Protein AF-A0A7W0MYY7-F1 (afdb_monomer_lite)

Structure (mmCIF, N/CA/C/O backbone):
data_AF-A0A7W0MYY7-F1
#
_entry.id   AF-A0A7W0MYY7-F1
#
loop_
_atom_site.group_PDB
_atom_site.id
_atom_site.type_symbol
_atom_site.label_atom_id
_atom_site.label_alt_id
_atom_site.label_comp_id
_atom_site.label_asym_id
_atom_site.label_entity_id
_atom_site.label_seq_id
_atom_site.pdbx_PDB_ins_code
_atom_site.Cartn_x
_atom_site.Cartn_y
_atom_site.Cartn_z
_atom_site.occupancy
_atom_site.B_iso_or_equiv
_atom_site.auth_seq_id
_atom_site.auth_comp_id
_atom_site.auth_asym_id
_atom_site.auth_atom_id
_atom_site.pdbx_PDB_model_num
ATOM 1 N N . LEU A 1 1 ? 14.218 2.078 5.449 1.00 72.12 1 LEU A N 1
ATOM 2 C CA . LEU A 1 1 ? 12.857 2.055 4.863 1.00 72.12 1 LEU A CA 1
ATOM 3 C C . LEU A 1 1 ? 11.831 2.098 5.994 1.00 72.12 1 LEU A C 1
ATOM 5 O O . LEU A 1 1 ? 12.008 1.344 6.944 1.00 72.12 1 LEU A O 1
ATOM 9 N N . ALA A 1 2 ? 10.811 2.962 5.923 1.00 80.88 2 ALA A N 1
ATOM 10 C CA . ALA A 1 2 ? 9.812 3.125 6.992 1.00 80.88 2 ALA A CA 1
ATOM 11 C C . ALA A 1 2 ? 9.126 1.800 7.377 1.00 80.88 2 ALA A C 1
ATOM 13 O O . ALA A 1 2 ? 9.009 1.490 8.558 1.00 80.88 2 ALA A O 1
ATOM 14 N N . VAL A 1 3 ? 8.802 0.961 6.386 1.00 85.00 3 VAL A N 1
ATOM 15 C CA . VAL A 1 3 ? 8.128 -0.332 6.602 1.00 85.00 3 VAL A CA 1
ATOM 16 C C . VAL A 1 3 ? 8.920 -1.307 7.484 1.00 85.00 3 VAL A C 1
ATOM 18 O O . VAL A 1 3 ? 8.326 -2.020 8.284 1.00 85.00 3 VAL A O 1
ATOM 21 N N . ARG A 1 4 ? 10.260 -1.290 7.413 1.00 86.25 4 ARG A N 1
ATOM 22 C CA . ARG A 1 4 ? 11.117 -2.132 8.266 1.00 86.25 4 ARG A CA 1
ATOM 23 C C . ARG A 1 4 ? 11.020 -1.732 9.734 1.00 86.25 4 ARG A C 1
ATOM 25 O O . ARG A 1 4 ? 11.063 -2.595 10.594 1.00 86.25 4 ARG A O 1
ATOM 32 N N . ARG A 1 5 ? 10.903 -0.430 10.008 1.00 86.88 5 ARG A N 1
ATOM 33 C CA . ARG A 1 5 ? 10.807 0.102 11.375 1.00 86.88 5 ARG A CA 1
ATOM 34 C C . ARG A 1 5 ? 9.409 -0.073 11.960 1.00 86.88 5 ARG A C 1
ATOM 36 O O . ARG A 1 5 ? 9.297 -0.374 13.135 1.00 86.88 5 ARG A O 1
ATOM 43 N N . LEU A 1 6 ? 8.373 0.102 11.139 1.00 85.19 6 LEU A N 1
ATOM 44 C CA . LEU A 1 6 ? 6.975 0.025 11.573 1.00 85.19 6 LEU A CA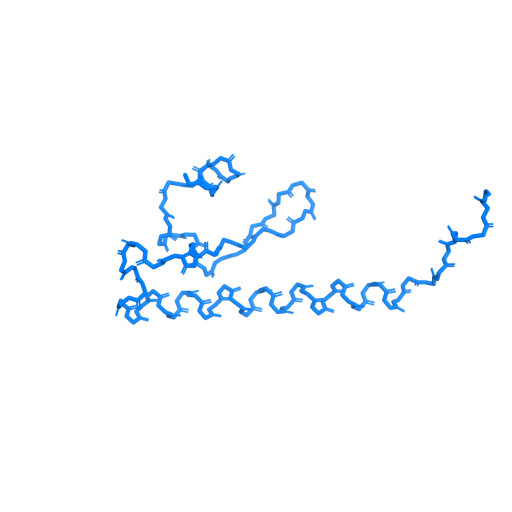 1
ATOM 45 C C . LEU A 1 6 ? 6.430 -1.405 11.655 1.00 85.19 6 LEU A C 1
ATOM 47 O O . LEU A 1 6 ? 5.685 -1.709 12.575 1.00 85.19 6 LEU A O 1
ATOM 51 N N . LEU A 1 7 ? 6.766 -2.268 10.691 1.00 85.81 7 LEU A N 1
ATOM 52 C CA . LEU A 1 7 ? 6.155 -3.598 10.549 1.00 85.81 7 LEU A CA 1
ATOM 53 C C . LEU A 1 7 ? 7.162 -4.754 10.657 1.00 85.81 7 LEU A C 1
ATOM 55 O O . LEU A 1 7 ? 6.765 -5.908 10.548 1.00 85.81 7 LEU A O 1
ATOM 59 N N . GLY A 1 8 ? 8.465 -4.479 10.787 1.00 87.38 8 GLY A N 1
ATOM 60 C CA . GLY A 1 8 ? 9.503 -5.521 10.781 1.00 87.38 8 GLY A CA 1
ATOM 61 C C . GLY A 1 8 ? 9.708 -6.213 9.424 1.00 87.38 8 GLY A C 1
ATOM 62 O O . GLY A 1 8 ? 10.469 -7.171 9.335 1.00 87.38 8 GLY A O 1
ATOM 63 N N . ILE A 1 9 ? 9.063 -5.737 8.351 1.00 84.19 9 ILE A N 1
ATOM 64 C CA . ILE A 1 9 ? 9.098 -6.388 7.032 1.00 84.19 9 ILE A CA 1
ATOM 65 C C . ILE A 1 9 ? 10.275 -5.880 6.202 1.00 84.19 9 ILE A C 1
ATOM 67 O O . ILE A 1 9 ? 10.410 -4.681 5.948 1.00 84.19 9 ILE A O 1
ATOM 71 N N . SER A 1 10 ? 11.095 -6.812 5.723 1.00 77.06 10 SER A N 1
ATOM 72 C CA . SER A 1 10 ? 12.327 -6.536 4.975 1.00 77.06 10 SER A CA 1
ATOM 73 C C . SER A 1 10 ? 12.108 -6.253 3.487 1.00 77.06 10 SER A C 1
ATOM 75 O O . SER A 1 10 ? 12.915 -5.545 2.886 1.00 77.06 10 SER A O 1
ATOM 77 N N . SER A 1 11 ? 11.029 -6.777 2.895 1.00 82.38 11 SER A N 1
ATOM 78 C CA . SER A 1 11 ? 10.779 -6.732 1.450 1.00 82.38 11 SER A CA 1
ATOM 79 C C . SER A 1 11 ? 9.607 -5.821 1.088 1.00 82.38 11 SER A C 1
ATOM 81 O O . SER A 1 11 ? 8.466 -6.043 1.492 1.00 82.38 11 SER A O 1
ATOM 83 N N . LEU A 1 12 ? 9.891 -4.802 0.269 1.00 77.44 12 LEU A N 1
ATOM 84 C CA . LEU A 1 12 ? 8.888 -3.892 -0.290 1.00 77.44 12 LEU A CA 1
ATOM 85 C C . LEU A 1 12 ? 7.871 -4.654 -1.160 1.00 77.44 12 LEU A C 1
ATOM 87 O O . LEU A 1 12 ? 6.664 -4.436 -1.076 1.00 77.44 12 LEU A O 1
ATOM 91 N N . THR A 1 13 ? 8.363 -5.581 -1.983 1.00 85.44 13 THR A N 1
ATOM 92 C CA . THR A 1 13 ? 7.531 -6.361 -2.904 1.00 85.44 13 THR A CA 1
ATOM 93 C C . THR A 1 13 ? 6.542 -7.248 -2.155 1.00 85.44 13 THR A C 1
ATOM 95 O O . THR A 1 13 ? 5.407 -7.412 -2.599 1.00 85.44 13 THR A O 1
ATOM 98 N N . GLU A 1 14 ? 6.932 -7.797 -1.007 1.00 87.00 14 GLU A N 1
ATOM 99 C CA . GLU A 1 14 ? 6.075 -8.682 -0.215 1.00 87.00 14 GLU A CA 1
ATOM 100 C C . GLU A 1 14 ? 4.962 -7.952 0.539 1.00 87.00 14 GLU A C 1
ATOM 102 O O . GLU A 1 14 ? 3.945 -8.585 0.844 1.00 87.00 14 GLU A O 1
ATOM 107 N N . CYS A 1 15 ? 5.135 -6.660 0.838 1.00 91.69 15 CYS A N 1
ATOM 108 C CA . CYS A 1 15 ? 4.190 -5.890 1.647 1.00 91.69 15 CYS A CA 1
ATOM 109 C C . CYS A 1 15 ? 3.282 -4.952 0.843 1.00 91.69 15 CYS A C 1
ATOM 111 O O . CYS A 1 15 ? 2.136 -4.745 1.242 1.00 91.69 15 CYS A O 1
ATOM 113 N N . ILE A 1 16 ? 3.734 -4.411 -0.296 1.00 94.38 16 ILE A N 1
ATOM 114 C CA . ILE A 1 16 ? 2.874 -3.556 -1.127 1.00 94.38 16 ILE A CA 1
ATOM 115 C C . ILE A 1 16 ? 1.720 -4.386 -1.704 1.00 94.38 16 ILE A C 1
ATOM 117 O O . ILE A 1 16 ? 1.920 -5.443 -2.308 1.00 94.38 16 ILE A O 1
ATOM 121 N N . GLY A 1 17 ? 0.504 -3.857 -1.549 1.00 95.56 17 GLY A N 1
ATOM 122 C CA . GLY A 1 17 ? -0.743 -4.502 -1.962 1.00 95.56 17 GLY A CA 1
ATOM 123 C C . GLY A 1 17 ? -1.433 -5.292 -0.848 1.00 95.56 17 GLY A C 1
ATOM 124 O O . GLY A 1 17 ? -2.401 -5.991 -1.132 1.00 95.56 17 GLY A O 1
ATOM 125 N N . LYS A 1 18 ? -0.940 -5.189 0.391 1.00 94.62 18 LYS A N 1
ATOM 126 C CA . LYS A 1 18 ? -1.549 -5.733 1.610 1.00 94.62 18 LYS A CA 1
ATOM 127 C C . LYS A 1 18 ? -1.885 -4.600 2.585 1.00 94.62 18 LYS A C 1
ATOM 129 O O . LYS A 1 18 ? -1.344 -3.500 2.474 1.00 94.62 18 LYS A O 1
ATOM 134 N N . SER A 1 19 ? -2.738 -4.897 3.558 1.00 94.94 19 SER A N 1
ATOM 135 C CA . SER A 1 19 ? -3.022 -4.046 4.717 1.00 94.94 19 SER A CA 1
ATOM 136 C C . SER A 1 19 ? -2.647 -4.776 6.003 1.00 94.94 19 SER A C 1
ATOM 138 O O . SER A 1 19 ? -2.794 -5.995 6.088 1.00 94.94 19 SER A O 1
ATOM 140 N N . TYR A 1 20 ? -2.203 -4.029 7.005 1.00 94.69 20 TYR A N 1
ATOM 141 C CA . TYR A 1 20 ? -1.799 -4.546 8.311 1.00 94.69 20 TYR A CA 1
ATOM 142 C C . TYR A 1 20 ? -2.547 -3.803 9.412 1.00 94.69 20 TYR A C 1
ATOM 144 O O . TYR A 1 20 ? -2.924 -2.651 9.219 1.00 94.69 20 TYR A O 1
ATOM 152 N N . VAL A 1 21 ? -2.735 -4.442 10.563 1.00 94.38 21 VAL A N 1
ATOM 153 C CA . VAL A 1 21 ? -3.242 -3.780 11.771 1.00 94.38 21 VAL A CA 1
ATOM 154 C C . VAL A 1 21 ? -2.058 -3.519 12.694 1.00 94.38 21 VAL A C 1
ATOM 156 O O . VAL A 1 21 ? -1.302 -4.442 12.994 1.00 94.38 21 VAL A O 1
ATOM 159 N N . LEU A 1 22 ? -1.889 -2.278 13.143 1.00 93.75 22 LEU A N 1
ATOM 160 C CA . LEU A 1 22 ? -0.861 -1.887 14.105 1.00 93.75 22 LEU A CA 1
ATOM 161 C C . LEU A 1 22 ? -1.454 -0.877 15.087 1.00 93.75 22 LEU A C 1
ATOM 163 O O . LEU A 1 22 ? -1.886 0.195 14.676 1.00 93.75 22 LEU A O 1
ATOM 167 N N . GLY A 1 23 ? -1.487 -1.220 16.377 1.00 92.62 23 GLY A N 1
ATOM 168 C CA . GLY A 1 23 ? -2.005 -0.320 17.417 1.00 92.62 23 GLY A CA 1
ATOM 169 C C . GLY A 1 23 ? -3.453 0.131 17.185 1.00 92.62 23 GLY A C 1
ATOM 170 O O . GLY A 1 23 ? -3.780 1.278 17.455 1.00 92.62 23 GLY A O 1
ATOM 171 N N . GLY A 1 24 ? -4.299 -0.737 16.618 1.00 92.06 24 GLY A N 1
ATOM 172 C CA . GLY A 1 24 ? -5.689 -0.409 16.270 1.00 92.06 24 GLY A CA 1
ATOM 173 C C . GLY A 1 24 ? -5.867 0.365 14.957 1.00 92.06 24 GLY A C 1
ATOM 174 O O . GLY A 1 24 ? -6.995 0.518 14.502 1.00 92.06 24 GLY A O 1
ATOM 175 N N . ALA A 1 25 ? -4.784 0.793 14.304 1.00 92.56 25 ALA A N 1
ATOM 176 C CA . ALA A 1 25 ? -4.831 1.485 13.019 1.00 92.56 25 ALA A CA 1
ATOM 177 C C . ALA A 1 25 ? -4.546 0.543 11.839 1.00 92.56 25 ALA A C 1
ATOM 179 O O . ALA A 1 25 ? -3.774 -0.415 11.952 1.00 92.56 25 ALA A O 1
ATOM 180 N N . ILE A 1 26 ? -5.129 0.854 10.678 1.00 95.69 26 ILE A N 1
ATOM 181 C CA . ILE A 1 26 ? -4.809 0.181 9.417 1.00 95.69 26 ILE A CA 1
ATOM 182 C C . ILE A 1 26 ? -3.576 0.829 8.782 1.00 95.69 26 ILE A C 1
ATOM 184 O O . ILE A 1 26 ? -3.566 2.014 8.457 1.00 95.69 26 ILE A O 1
ATOM 188 N N . VAL A 1 27 ? -2.534 0.029 8.560 1.00 95.69 27 VAL A N 1
ATOM 189 C CA . VAL A 1 27 ? -1.289 0.430 7.897 1.00 95.69 27 VAL A CA 1
ATOM 190 C C . VAL A 1 27 ? -1.262 -0.121 6.478 1.00 95.69 27 VAL A C 1
ATOM 192 O O . VAL A 1 27 ? -1.375 -1.330 6.258 1.00 95.69 27 VAL A O 1
ATOM 195 N N . ILE A 1 28 ? -1.057 0.769 5.506 1.00 96.06 28 ILE A N 1
ATOM 196 C CA . ILE A 1 28 ? -0.985 0.435 4.079 1.00 96.06 28 ILE A CA 1
ATOM 197 C C . ILE A 1 28 ? 0.378 0.879 3.539 1.00 96.06 28 ILE A C 1
ATOM 199 O O . ILE A 1 28 ? 0.607 2.076 3.356 1.00 96.06 28 ILE A O 1
ATOM 203 N N . PRO A 1 29 ? 1.308 -0.059 3.287 1.00 94.88 29 PRO A N 1
ATOM 204 C CA . PRO A 1 29 ? 2.607 0.274 2.720 1.00 94.88 29 PRO A CA 1
ATOM 205 C C . PRO A 1 29 ? 2.483 0.791 1.284 1.00 94.88 29 PRO A C 1
ATOM 207 O O . PRO A 1 29 ? 1.865 0.154 0.428 1.00 94.88 29 PRO A O 1
ATOM 210 N N . LEU A 1 30 ? 3.141 1.917 1.008 1.00 94.06 30 LEU A N 1
ATOM 211 C CA . LEU A 1 30 ? 3.250 2.509 -0.323 1.00 94.06 30 LEU A CA 1
ATOM 212 C C . LEU A 1 30 ? 4.726 2.635 -0.733 1.00 94.06 30 LEU A C 1
ATOM 214 O O . LEU A 1 30 ? 5.595 2.805 0.131 1.00 94.06 30 LEU A O 1
ATOM 218 N N . PRO A 1 31 ? 5.038 2.542 -2.039 1.00 91.94 31 PRO A N 1
ATOM 219 C CA . PRO A 1 31 ? 6.376 2.833 -2.525 1.00 91.94 31 PRO A CA 1
ATOM 220 C C . PRO A 1 31 ? 6.682 4.322 -2.329 1.00 91.94 31 PRO A C 1
ATOM 222 O O . PRO A 1 31 ? 5.793 5.170 -2.401 1.00 91.94 31 PRO A O 1
ATOM 225 N N . HIS A 1 32 ? 7.953 4.648 -2.102 1.00 89.06 32 HIS A N 1
ATOM 226 C CA . HIS A 1 32 ? 8.374 6.044 -2.013 1.00 89.06 32 HIS A CA 1
ATOM 227 C C . HIS A 1 32 ? 8.186 6.750 -3.374 1.00 89.06 32 HIS A C 1
ATOM 229 O O . HIS A 1 32 ? 8.556 6.166 -4.398 1.00 89.06 32 HIS A O 1
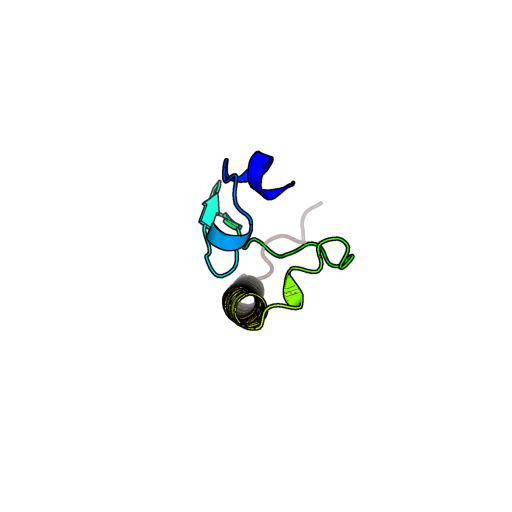ATOM 235 N N . PRO A 1 33 ? 7.666 7.993 -3.421 1.00 86.81 33 PRO A N 1
ATOM 236 C CA . PRO A 1 33 ? 7.310 8.655 -4.680 1.00 86.81 33 PRO A CA 1
ATOM 237 C C . PRO A 1 33 ? 8.515 9.105 -5.521 1.00 86.81 33 PRO A C 1
ATOM 239 O O . PRO A 1 33 ? 8.348 9.417 -6.693 1.00 86.81 33 PRO A O 1
ATOM 242 N N . SER A 1 34 ? 9.732 9.117 -4.964 1.00 88.12 34 SER A N 1
ATOM 243 C CA . SER A 1 34 ? 10.928 9.640 -5.651 1.00 88.12 34 SER A CA 1
ATOM 244 C C . SER A 1 34 ? 11.403 8.843 -6.873 1.00 88.12 34 SER A C 1
ATOM 246 O O . SER A 1 34 ? 12.302 9.302 -7.567 1.00 88.12 34 SER A O 1
ATOM 248 N N . GLY A 1 35 ? 10.893 7.633 -7.118 1.00 81.25 35 GLY A N 1
ATOM 249 C CA . GLY A 1 35 ? 11.246 6.836 -8.303 1.00 81.25 35 GLY A CA 1
ATOM 250 C C . GLY A 1 35 ? 12.668 6.249 -8.338 1.00 81.25 35 GLY A C 1
ATOM 251 O O . GLY A 1 35 ? 12.975 5.488 -9.252 1.00 81.25 35 GLY A O 1
ATOM 252 N N . ALA A 1 36 ? 13.510 6.513 -7.332 1.00 86.69 36 ALA A N 1
ATOM 253 C CA . ALA A 1 36 ? 14.939 6.168 -7.330 1.00 86.69 36 ALA A CA 1
ATOM 254 C C . ALA A 1 36 ? 15.272 4.675 -7.550 1.00 86.69 36 ALA A C 1
ATOM 256 O O . ALA A 1 36 ? 16.382 4.349 -7.952 1.00 86.69 36 ALA A O 1
ATOM 257 N N . SER A 1 37 ? 14.338 3.757 -7.283 1.00 85.94 37 SER A N 1
ATOM 258 C CA . SER A 1 37 ? 14.560 2.309 -7.406 1.00 85.94 37 SER A CA 1
ATOM 259 C C . SER A 1 37 ? 14.125 1.701 -8.742 1.00 85.94 37 SER A C 1
ATOM 261 O O . SER A 1 37 ? 14.329 0.507 -8.943 1.00 85.94 37 SER A O 1
ATOM 263 N N . GLY A 1 38 ? 13.440 2.451 -9.617 1.00 89.25 38 GLY A N 1
ATOM 264 C CA . GLY A 1 38 ? 12.832 1.898 -10.837 1.00 89.25 38 GLY A CA 1
ATOM 265 C C . GLY A 1 38 ? 11.767 0.816 -10.587 1.00 89.25 38 GLY A C 1
ATOM 266 O O . GLY A 1 38 ? 11.301 0.181 -11.528 1.00 89.25 38 GLY A O 1
ATOM 267 N N . TRP A 1 39 ? 11.346 0.596 -9.335 1.00 91.88 39 TRP A N 1
ATOM 268 C CA . TRP A 1 39 ? 10.484 -0.525 -8.936 1.00 91.88 39 TRP A CA 1
ATOM 269 C C . TRP A 1 39 ? 9.144 -0.554 -9.691 1.00 91.88 39 TRP A C 1
ATOM 271 O O . TRP A 1 39 ? 8.629 -1.628 -9.992 1.00 91.88 39 TRP A O 1
ATOM 281 N N . LEU A 1 40 ? 8.607 0.617 -10.056 1.00 93.12 40 LEU A N 1
ATOM 282 C CA . LEU A 1 40 ? 7.359 0.759 -10.820 1.00 93.12 40 LEU A CA 1
ATOM 283 C C . LEU A 1 40 ? 7.504 0.503 -12.332 1.00 93.12 40 LEU A C 1
ATOM 285 O O . LEU A 1 40 ? 6.488 0.449 -13.035 1.00 93.12 40 LEU A O 1
ATOM 289 N N . ASN A 1 41 ? 8.722 0.305 -12.843 1.00 94.50 41 ASN A N 1
ATOM 290 C CA . ASN A 1 41 ? 8.940 -0.056 -14.247 1.00 94.50 41 ASN A CA 1
ATOM 291 C C . ASN A 1 41 ? 8.378 -1.458 -14.546 1.00 94.50 41 ASN A C 1
ATOM 293 O O . ASN A 1 41 ? 7.838 -1.696 -15.628 1.00 94.50 41 ASN A O 1
ATOM 297 N N . ASP A 1 42 ? 8.383 -2.353 -13.555 1.00 95.19 42 ASP A N 1
ATOM 298 C CA . ASP A 1 42 ? 7.722 -3.656 -13.632 1.00 95.19 42 ASP A CA 1
ATOM 299 C C . ASP A 1 42 ? 6.189 -3.513 -13.524 1.00 95.19 42 ASP A C 1
ATOM 301 O O . ASP A 1 42 ? 5.638 -2.915 -12.592 1.00 95.19 42 ASP A O 1
ATOM 305 N N . ARG A 1 43 ? 5.471 -4.107 -14.484 1.00 96.81 43 ARG A N 1
ATOM 306 C CA . ARG A 1 43 ? 4.001 -4.136 -14.525 1.00 96.81 43 ARG A CA 1
ATOM 307 C C . ARG A 1 43 ? 3.386 -4.821 -13.305 1.00 96.81 43 ARG A C 1
ATOM 309 O O . ARG A 1 43 ? 2.348 -4.370 -12.819 1.00 96.81 43 ARG A O 1
ATOM 316 N N . THR A 1 44 ? 4.016 -5.869 -12.791 1.00 95.94 44 THR A N 1
ATOM 317 C CA . THR A 1 44 ? 3.579 -6.597 -11.593 1.00 95.94 44 THR A CA 1
ATOM 318 C C . THR A 1 44 ? 3.573 -5.676 -10.380 1.00 95.94 44 THR A C 1
ATOM 320 O O . THR A 1 44 ? 2.631 -5.676 -9.586 1.00 95.94 44 THR A O 1
ATOM 323 N N . ASN A 1 45 ? 4.584 -4.821 -10.269 1.00 95.06 45 ASN A N 1
ATOM 324 C CA . ASN A 1 45 ? 4.714 -3.864 -9.178 1.00 95.06 45 ASN A CA 1
ATOM 325 C C . ASN A 1 45 ? 3.696 -2.721 -9.285 1.00 95.06 45 ASN A C 1
ATOM 327 O O . ASN A 1 45 ? 3.126 -2.309 -8.273 1.00 95.06 45 ASN A O 1
ATOM 331 N N . ARG A 1 46 ? 3.351 -2.286 -10.504 1.00 95.75 46 ARG A N 1
ATOM 332 C CA . ARG A 1 46 ? 2.210 -1.374 -10.714 1.00 95.75 46 ARG A CA 1
ATOM 333 C C . ARG A 1 46 ? 0.881 -2.001 -10.291 1.00 95.75 46 ARG A C 1
ATOM 335 O O . ARG A 1 46 ? 0.067 -1.329 -9.665 1.00 95.75 46 ARG A O 1
ATOM 342 N N . ALA A 1 47 ? 0.673 -3.291 -10.561 1.00 97.38 47 ALA A N 1
ATOM 343 C CA . ALA A 1 47 ? -0.523 -3.998 -10.100 1.00 97.38 47 ALA A CA 1
ATOM 344 C C . ALA A 1 47 ? -0.581 -4.099 -8.562 1.00 97.38 47 ALA A C 1
ATOM 346 O O . ALA A 1 47 ? -1.646 -3.910 -7.972 1.00 97.38 47 ALA A O 1
ATOM 347 N N . ARG A 1 48 ? 0.560 -4.332 -7.896 1.00 96.38 48 ARG A N 1
ATOM 348 C CA . ARG A 1 48 ? 0.666 -4.286 -6.424 1.00 96.38 48 ARG A CA 1
ATOM 349 C C . ARG A 1 48 ? 0.310 -2.903 -5.874 1.00 96.38 48 ARG A C 1
ATOM 351 O O . ARG A 1 48 ? -0.467 -2.818 -4.925 1.00 96.38 48 ARG A O 1
ATOM 358 N N . LEU A 1 49 ? 0.819 -1.832 -6.489 1.00 96.31 49 LEU A N 1
ATOM 359 C CA . LEU A 1 49 ? 0.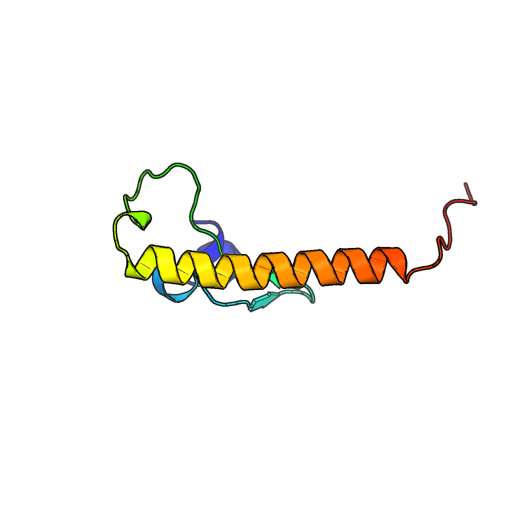462 -0.459 -6.122 1.00 96.31 49 LEU A CA 1
ATOM 360 C C . LEU A 1 49 ? -1.044 -0.208 -6.280 1.00 96.31 49 LEU A C 1
ATOM 362 O O . LEU A 1 49 ? -1.662 0.332 -5.368 1.00 96.31 49 LEU A O 1
ATOM 366 N N . GLY A 1 50 ? -1.648 -0.654 -7.384 1.00 97.62 50 GLY A N 1
ATOM 367 C CA . GLY A 1 50 ? -3.094 -0.548 -7.596 1.00 97.62 50 GLY A CA 1
ATOM 368 C C . GLY A 1 50 ? -3.900 -1.147 -6.439 1.00 97.62 50 GLY A C 1
ATOM 369 O O . GLY A 1 50 ? -4.774 -0.480 -5.891 1.00 97.62 50 GLY A O 1
ATOM 370 N N . LYS A 1 51 ? -3.540 -2.356 -5.988 1.00 97.75 51 LYS A N 1
ATOM 371 C CA . LYS A 1 51 ? -4.165 -2.995 -4.814 1.00 97.75 51 LYS A CA 1
ATOM 372 C C . LYS A 1 51 ? -3.989 -2.170 -3.537 1.00 97.75 51 LYS A C 1
ATOM 374 O O . LYS A 1 51 ? -4.952 -1.981 -2.798 1.00 97.75 51 LYS A O 1
ATOM 379 N N . ALA A 1 52 ? -2.787 -1.644 -3.289 1.00 97.12 52 ALA A N 1
ATOM 380 C CA . ALA A 1 52 ? -2.523 -0.806 -2.118 1.00 97.12 52 ALA A CA 1
ATOM 381 C C . ALA A 1 52 ? -3.398 0.461 -2.113 1.00 97.12 52 ALA A C 1
ATOM 383 O O . ALA A 1 52 ? -3.970 0.817 -1.085 1.00 97.12 52 ALA A O 1
ATOM 384 N N . LEU A 1 53 ? -3.574 1.104 -3.271 1.00 97.69 53 LEU A N 1
ATOM 385 C CA . LEU A 1 53 ? -4.429 2.285 -3.405 1.00 97.69 53 LEU A CA 1
ATOM 386 C C . LEU A 1 53 ? -5.916 1.962 -3.228 1.00 97.69 53 LEU A C 1
ATOM 388 O O . LEU A 1 53 ? -6.646 2.779 -2.670 1.00 97.69 53 LEU A O 1
ATOM 392 N N . THR A 1 54 ? -6.370 0.778 -3.645 1.00 98.25 54 THR A N 1
ATOM 393 C CA . THR A 1 54 ? -7.731 0.310 -3.344 1.00 98.25 54 THR A CA 1
ATOM 394 C C . THR A 1 54 ? -7.957 0.202 -1.838 1.00 98.25 54 THR A C 1
ATOM 396 O O . THR A 1 54 ? -8.974 0.693 -1.349 1.00 98.25 54 THR A O 1
ATOM 399 N N . HIS A 1 55 ? -7.005 -0.365 -1.088 1.00 97.38 55 HIS A N 1
ATOM 400 C CA . HIS A 1 55 ? -7.077 -0.369 0.376 1.00 97.38 55 HIS A CA 1
ATOM 401 C C . HIS A 1 55 ? -7.116 1.058 0.931 1.00 97.38 55 HIS A C 1
ATOM 403 O O . HIS A 1 55 ? -8.003 1.369 1.718 1.00 97.38 55 HIS A O 1
ATOM 409 N N . ALA A 1 56 ? -6.234 1.949 0.466 1.00 96.75 56 ALA A N 1
ATOM 410 C CA . ALA A 1 56 ? -6.142 3.314 0.992 1.00 96.75 56 ALA A CA 1
ATOM 411 C C . ALA A 1 56 ? -7.437 4.105 0.779 1.00 96.75 56 ALA A C 1
ATOM 413 O O . ALA A 1 56 ? -7.946 4.720 1.710 1.00 96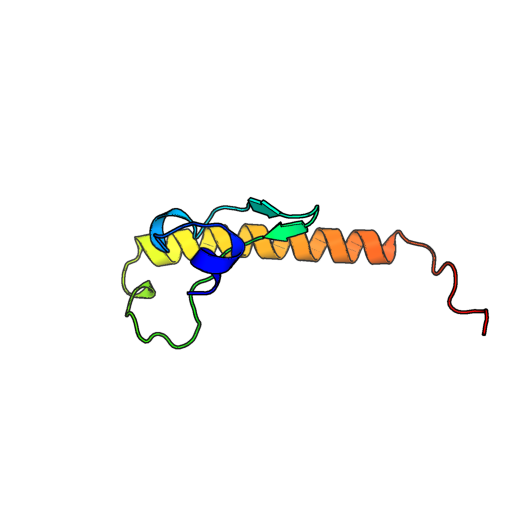.75 56 ALA A O 1
ATOM 414 N N . ARG A 1 57 ? -8.021 4.028 -0.421 1.00 97.94 57 ARG A N 1
ATOM 415 C CA . ARG A 1 57 ? -9.317 4.654 -0.724 1.00 97.94 57 ARG A CA 1
ATOM 416 C C . ARG A 1 57 ? -10.431 4.121 0.171 1.00 97.94 57 ARG A C 1
ATOM 418 O O . ARG A 1 57 ? -11.256 4.900 0.635 1.00 97.94 57 ARG A O 1
ATOM 425 N N . ARG A 1 58 ? -10.443 2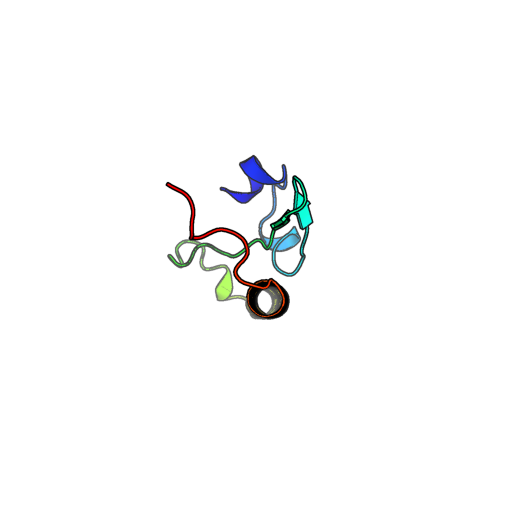.810 0.430 1.00 96.94 58 ARG A N 1
ATOM 426 C CA . ARG A 1 58 ? -11.431 2.181 1.309 1.00 96.94 58 ARG A CA 1
ATOM 427 C C . ARG A 1 58 ? -11.281 2.653 2.757 1.00 96.94 58 ARG A C 1
ATOM 429 O O . ARG A 1 58 ? -12.296 2.834 3.415 1.00 96.94 58 ARG A O 1
ATOM 436 N N . GLU A 1 59 ? -10.063 2.823 3.270 1.00 96.00 59 GLU A N 1
ATOM 437 C CA . GLU A 1 59 ? -9.848 3.356 4.627 1.00 96.00 59 GLU A CA 1
ATOM 438 C C . GLU A 1 59 ? -10.263 4.820 4.724 1.00 96.00 59 GLU A C 1
ATOM 440 O O . GLU A 1 59 ? -11.043 5.167 5.601 1.00 96.00 59 GLU A O 1
ATOM 445 N N . LEU A 1 60 ? -9.831 5.652 3.773 1.00 95.31 60 LEU A N 1
ATOM 446 C CA . LEU A 1 60 ? -10.190 7.071 3.733 1.00 95.31 60 LEU A CA 1
ATOM 447 C C . LEU A 1 60 ? -11.709 7.278 3.694 1.00 95.31 60 LEU A C 1
ATOM 449 O O . LEU A 1 60 ? -12.226 8.134 4.403 1.00 95.31 60 LEU A O 1
ATOM 453 N N . ALA A 1 61 ? -12.429 6.474 2.907 1.00 96.06 61 ALA A N 1
ATOM 454 C CA . ALA A 1 61 ? -13.887 6.531 2.855 1.00 96.06 61 ALA A CA 1
ATOM 455 C C . ALA A 1 61 ? -14.543 6.120 4.182 1.00 96.06 61 ALA A C 1
ATOM 457 O O . ALA A 1 61 ? -15.548 6.712 4.563 1.00 96.06 61 ALA A O 1
ATOM 458 N N . ARG A 1 62 ? -13.983 5.132 4.895 1.00 93.75 62 ARG A N 1
ATOM 459 C CA . ARG A 1 62 ? -14.503 4.721 6.207 1.00 93.75 62 ARG A CA 1
ATOM 460 C C . ARG A 1 62 ? -14.271 5.786 7.264 1.00 93.75 62 ARG A C 1
ATOM 462 O O . ARG A 1 62 ? -15.218 6.150 7.939 1.00 93.75 62 ARG A O 1
ATOM 469 N N . THR A 1 63 ? -13.068 6.348 7.339 1.00 92.50 63 THR A N 1
ATOM 470 C CA . THR A 1 63 ? -12.776 7.437 8.278 1.00 92.50 63 THR A CA 1
ATOM 471 C C . THR A 1 63 ? -13.630 8.670 7.991 1.00 92.50 63 THR A C 1
ATOM 473 O O . THR A 1 63 ? -14.162 9.263 8.917 1.00 92.50 63 THR A O 1
ATOM 476 N N . ALA A 1 64 ? -13.841 9.027 6.720 1.00 91.12 64 ALA A N 1
ATOM 477 C CA . ALA A 1 64 ? -14.747 10.121 6.369 1.00 91.12 64 ALA A CA 1
ATOM 478 C C . ALA A 1 64 ? -16.205 9.839 6.782 1.00 91.12 64 ALA A C 1
ATOM 480 O O . ALA A 1 64 ? -16.904 10.753 7.216 1.00 91.12 64 ALA A O 1
ATOM 481 N N . ALA A 1 65 ? -16.661 8.587 6.664 1.00 87.81 65 ALA A N 1
ATOM 482 C CA . ALA A 1 65 ? -17.991 8.183 7.109 1.00 87.81 65 ALA A CA 1
ATOM 483 C C . ALA A 1 65 ? -18.119 8.214 8.642 1.00 87.81 65 ALA A C 1
ATOM 485 O O . ALA A 1 65 ? -19.110 8.738 9.145 1.00 87.81 65 ALA A O 1
ATOM 486 N N . ASP A 1 66 ? -17.113 7.731 9.373 1.00 85.88 66 ASP A N 1
ATOM 487 C CA . ASP A 1 66 ? -17.081 7.764 10.840 1.00 85.88 66 ASP A CA 1
ATOM 488 C C . ASP A 1 66 ? -17.089 9.208 11.369 1.00 85.88 66 ASP A C 1
ATOM 490 O O . ASP A 1 66 ? -17.857 9.521 12.275 1.00 85.88 66 ASP A O 1
ATOM 494 N N . GLU A 1 67 ? -16.328 10.120 10.751 1.00 78.88 67 GLU A N 1
ATOM 495 C CA . GLU A 1 67 ? -16.359 11.558 11.074 1.00 78.88 67 GLU A CA 1
ATOM 496 C C . GLU A 1 67 ? -17.744 12.177 10.826 1.00 78.88 67 GLU A C 1
ATOM 498 O O . GLU A 1 67 ? -18.193 13.021 11.594 1.00 78.88 67 GLU A O 1
ATOM 503 N N . SER A 1 68 ? -18.453 11.745 9.776 1.00 69.00 68 SER A N 1
ATOM 504 C CA . SER A 1 68 ? -19.810 12.230 9.480 1.00 69.00 68 SER A CA 1
ATOM 505 C C . SER A 1 68 ? -20.903 11.612 10.362 1.00 69.00 68 SER A C 1
ATOM 507 O O . SER A 1 68 ? -21.972 12.201 10.519 1.00 69.00 68 SER A O 1
ATOM 509 N N . ALA A 1 69 ? -20.649 10.425 10.919 1.00 65.75 69 ALA A N 1
ATOM 510 C CA . ALA A 1 69 ? -21.557 9.707 11.808 1.00 65.75 69 ALA A CA 1
ATOM 511 C C . ALA A 1 69 ? -21.339 10.068 13.285 1.00 65.75 69 ALA A C 1
ATOM 513 O O . ALA A 1 69 ? -22.234 9.851 14.103 1.00 65.75 69 ALA A O 1
ATOM 514 N N . SER A 1 70 ? -20.178 10.632 13.626 1.00 48.12 70 SER A N 1
ATOM 515 C CA . SER A 1 70 ? -19.927 11.229 14.930 1.00 48.12 70 SER A CA 1
ATOM 516 C C . SER A 1 70 ? -20.691 12.558 15.010 1.00 48.12 70 SER A C 1
ATOM 518 O O . SER A 1 70 ? -20.341 13.502 14.295 1.00 48.12 70 SER A O 1
ATOM 520 N N . PRO A 1 71 ? -21.751 12.690 15.836 1.00 51.94 71 PRO A N 1
ATOM 521 C CA . PRO A 1 71 ? -22.265 14.018 16.135 1.00 51.94 71 PRO A CA 1
ATOM 522 C C . PRO A 1 71 ? -21.102 14.808 16.730 1.00 51.94 71 PRO A C 1
ATOM 524 O O . PRO A 1 71 ? -20.305 14.239 17.472 1.00 51.94 71 PRO A O 1
ATOM 527 N N . ALA A 1 72 ? -20.993 16.091 16.391 1.00 54.31 72 ALA A N 1
ATOM 528 C CA . ALA A 1 72 ? -20.021 17.030 16.941 1.00 54.31 72 ALA A CA 1
ATOM 529 C C . ALA A 1 72 ? -20.184 17.182 18.470 1.00 54.31 72 ALA A C 1
ATOM 531 O O . ALA A 1 72 ? -20.597 18.223 18.976 1.00 54.31 72 ALA A O 1
ATOM 532 N N . ALA A 1 73 ? -19.902 16.118 19.210 1.00 52.91 73 ALA A N 1
ATOM 533 C CA . ALA A 1 73 ? -19.795 16.095 20.640 1.00 52.91 73 ALA A CA 1
ATOM 534 C C . ALA A 1 73 ? -18.479 16.797 20.964 1.00 52.91 73 ALA A C 1
ATOM 536 O O . ALA A 1 73 ? -17.398 16.331 20.608 1.00 52.91 73 ALA A O 1
ATOM 537 N N . ASP A 1 74 ? -18.614 17.928 21.646 1.00 50.88 74 ASP A N 1
ATOM 538 C CA . ASP A 1 74 ? -17.557 18.527 22.453 1.00 50.88 74 ASP A CA 1
ATOM 539 C C . ASP A 1 74 ? -16.552 19.463 21.756 1.00 50.88 74 ASP A C 1
ATOM 541 O O . ASP A 1 74 ? -15.348 19.439 21.996 1.00 50.88 74 ASP A O 1
ATOM 545 N N . ARG A 1 75 ? -17.056 20.400 20.941 1.00 54.22 75 ARG A N 1
ATOM 546 C CA . ARG A 1 75 ? -16.349 21.672 20.657 1.00 54.22 75 ARG A CA 1
ATOM 547 C C . ARG A 1 75 ? -16.992 22.888 21.334 1.00 54.22 75 ARG A C 1
ATOM 549 O O . ARG A 1 75 ? -16.885 24.007 20.844 1.00 54.22 75 ARG A O 1
ATOM 556 N N . ALA A 1 76 ? -17.650 22.664 22.469 1.00 49.97 76 ALA A N 1
ATOM 557 C CA . ALA A 1 76 ? -18.216 23.711 23.311 1.00 49.97 76 ALA A CA 1
ATOM 558 C C . ALA A 1 76 ? -17.942 23.408 24.789 1.00 49.97 76 ALA A C 1
ATOM 560 O O . ALA A 1 76 ? -18.866 23.125 25.539 1.00 49.97 76 ALA A O 1
ATOM 561 N N . SER A 1 77 ? -16.671 23.434 25.193 1.00 46.50 77 SER A N 1
ATOM 562 C CA . SER A 1 77 ? -16.240 23.672 26.578 1.00 46.50 77 SER A CA 1
ATOM 563 C C . SER A 1 77 ? -14.723 23.838 26.602 1.00 46.50 77 SER A C 1
ATOM 565 O O . SER A 1 77 ? -13.998 22.847 26.635 1.00 46.50 77 SER A O 1
ATOM 567 N N . LEU A 1 78 ? -14.270 25.090 26.498 1.00 46.91 78 LEU A N 1
ATOM 568 C CA . LEU A 1 78 ? -13.190 25.729 27.268 1.00 46.91 78 LEU A CA 1
ATOM 569 C C . LEU A 1 78 ? -12.956 27.146 26.730 1.00 46.91 78 LEU A C 1
ATOM 571 O O . LEU A 1 78 ? -12.775 27.290 25.500 1.00 46.91 78 LEU A O 1
#

pLDDT: mean 85.94, st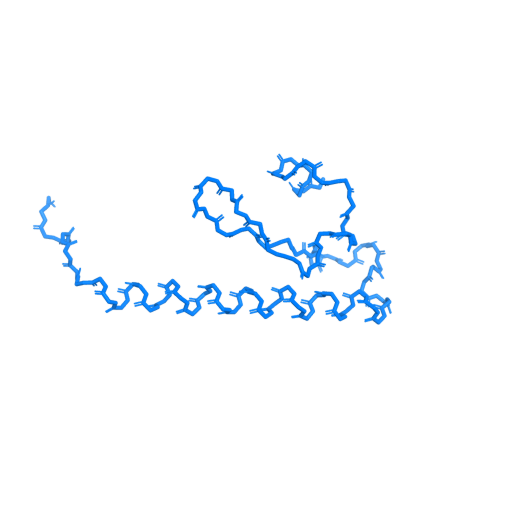d 14.43, range [46.5, 98.25]

Secondary structure (DSSP, 8-state):
-HHHHHH----HHHHTT--EEETTEEE-----TT-TT-GGGSHHHHHHHHHHHHHHHHHHHHHHHHHHHS--TTSS--

Foldseek 3Di:
DVCCVQPVDDDLLVQQLDWDADPNDIDQDDDDPPCPPVQVVDPSSVVSNVSSVVVVVVVVVVVVVVVVVDDPPDPPDD

Sequence (78 aa):
LAVRRLLGISSLTECIGKSYVLGGAIVIPLPHPSGASGWLNDRTNRARLGKALTHARRELARTAADESASPAADRASL

Radius of gyration: 16.45 Å; chains: 1; bounding box: 37×34×42 Å